Protein AF-A0A2U1ADG9-F1 (afdb_monomer_lite)

Sequence (76 aa):
MARKHPDYPDKPPIWAEARALEASIRVIRRAQGKKNPEDFPAGSPECTAAMDEFVRDVCRALEIDINTLGKDSGDV

Foldseek 3Di:
DDDPDPPDPPDDVVVVVVVVLLVVLCVVCVVVVHDALVVDPPPDPVSVVNVVVSVVSVCVVVVHDPVCVPVPPDDD

Structure (mmCIF, N/CA/C/O backbone):
data_AF-A0A2U1ADG9-F1
#
_entry.id   AF-A0A2U1ADG9-F1
#
loop_
_atom_site.group_PDB
_atom_site.id
_atom_site.type_symbol
_atom_site.label_atom_id
_atom_site.label_alt_id
_atom_site.label_comp_id
_atom_site.label_asym_id
_atom_site.label_entity_id
_atom_site.label_seq_id
_atom_site.pdbx_PDB_ins_code
_atom_site.Cartn_x
_atom_site.Cartn_y
_atom_site.Cartn_z
_atom_site.occupancy
_atom_site.B_iso_or_equiv
_atom_site.auth_seq_id
_atom_site.auth_comp_id
_atom_site.auth_asym_id
_atom_site.auth_atom_id
_atom_site.pdbx_PDB_model_num
ATOM 1 N N . MET A 1 1 ? 10.267 29.393 -32.311 1.00 37.91 1 MET A N 1
ATOM 2 C CA . MET A 1 1 ? 10.571 27.962 -32.530 1.00 37.91 1 MET A CA 1
ATOM 3 C C . MET A 1 1 ? 10.004 27.176 -31.355 1.00 37.91 1 MET A C 1
ATOM 5 O O . MET A 1 1 ? 10.576 27.236 -30.273 1.00 37.91 1 MET A O 1
ATOM 9 N N . ALA A 1 2 ? 8.839 26.542 -31.514 1.00 47.75 2 ALA A N 1
ATOM 10 C CA . ALA A 1 2 ? 8.250 25.719 -30.458 1.00 47.75 2 ALA A CA 1
ATOM 11 C C . ALA A 1 2 ? 9.117 24.469 -30.262 1.00 47.75 2 ALA A C 1
ATOM 13 O O . ALA A 1 2 ? 9.368 23.735 -31.219 1.00 47.75 2 ALA A O 1
ATOM 14 N N . ARG A 1 3 ? 9.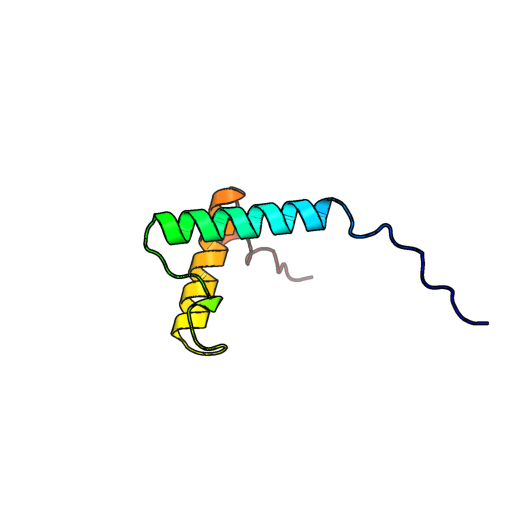612 24.247 -29.041 1.00 52.28 3 ARG A N 1
ATOM 15 C CA . ARG A 1 3 ? 10.277 22.994 -28.677 1.00 52.28 3 ARG A CA 1
ATOM 16 C C . ARG A 1 3 ? 9.226 21.891 -28.798 1.00 52.28 3 ARG A C 1
ATOM 18 O O . ARG A 1 3 ? 8.308 21.846 -27.985 1.00 52.28 3 ARG A O 1
ATOM 25 N N . LYS A 1 4 ? 9.312 21.061 -29.844 1.00 52.91 4 LYS A N 1
ATOM 26 C CA . LYS A 1 4 ? 8.502 19.842 -29.944 1.00 52.91 4 LYS A CA 1
ATOM 27 C C . LYS A 1 4 ? 8.800 19.008 -28.701 1.00 52.91 4 LYS A C 1
ATOM 29 O O . LYS A 1 4 ? 9.954 18.659 -28.464 1.00 52.91 4 LYS A O 1
ATOM 34 N N . HIS A 1 5 ? 7.771 18.769 -27.895 1.00 55.09 5 HIS A N 1
ATOM 35 C CA . HIS A 1 5 ? 7.844 17.831 -26.787 1.00 55.09 5 HIS A CA 1
ATOM 36 C C . HIS A 1 5 ? 8.236 16.464 -27.374 1.00 55.09 5 HIS A C 1
ATOM 38 O O . HIS A 1 5 ? 7.678 16.106 -28.415 1.00 55.09 5 HIS A O 1
ATOM 44 N N . PRO A 1 6 ? 9.208 15.735 -26.797 1.00 58.09 6 PRO A N 1
ATOM 45 C CA . PRO A 1 6 ? 9.525 14.401 -27.276 1.00 58.09 6 PRO A CA 1
ATOM 46 C C . PRO A 1 6 ? 8.255 13.554 -27.225 1.00 58.09 6 PRO A C 1
ATOM 48 O O . PRO A 1 6 ? 7.510 13.615 -26.241 1.00 58.09 6 PRO A O 1
ATOM 51 N N . ASP A 1 7 ? 8.018 12.815 -28.302 1.00 59.25 7 ASP A N 1
ATOM 52 C CA . ASP A 1 7 ? 6.976 11.800 -28.388 1.00 59.25 7 ASP A CA 1
ATOM 53 C C . ASP A 1 7 ? 7.410 10.665 -27.450 1.00 59.25 7 ASP A C 1
ATOM 55 O O . ASP A 1 7 ? 8.252 9.832 -27.791 1.00 59.25 7 ASP A O 1
ATOM 59 N N . TYR A 1 8 ? 6.976 10.734 -26.190 1.00 54.94 8 TYR A N 1
ATOM 60 C CA . TYR A 1 8 ? 7.237 9.673 -25.226 1.00 54.94 8 TYR A CA 1
ATOM 61 C C . TYR A 1 8 ? 6.330 8.496 -25.587 1.00 54.94 8 TYR A C 1
ATOM 63 O O . TYR A 1 8 ? 5.130 8.716 -25.749 1.00 54.94 8 TYR A O 1
ATOM 71 N N . PRO A 1 9 ? 6.855 7.260 -25.683 1.00 57.69 9 PRO A N 1
ATOM 72 C CA . PRO A 1 9 ? 6.003 6.097 -25.880 1.00 57.69 9 PRO A CA 1
ATOM 73 C C . PRO A 1 9 ? 4.946 6.059 -24.775 1.00 57.69 9 PRO A C 1
ATOM 75 O O . PRO A 1 9 ? 5.253 6.376 -23.621 1.00 57.69 9 PRO A O 1
ATOM 78 N N . ASP A 1 10 ? 3.718 5.701 -25.153 1.00 66.19 10 ASP A N 1
ATOM 79 C CA . ASP A 1 10 ? 2.536 5.621 -24.297 1.00 66.19 10 ASP A CA 1
ATOM 80 C C . ASP A 1 10 ? 2.829 4.821 -23.013 1.00 66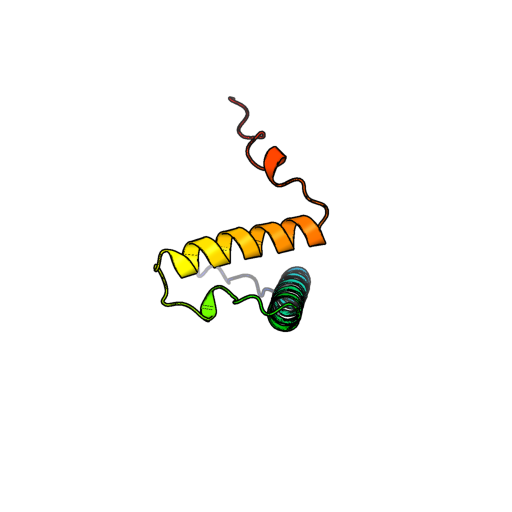.19 10 ASP A C 1
ATOM 82 O O . ASP A 1 10 ? 2.644 3.613 -22.954 1.00 66.19 10 ASP A O 1
ATOM 86 N N . LYS A 1 11 ? 3.296 5.522 -21.971 1.00 61.50 11 LYS A N 1
ATOM 87 C CA . LYS A 1 11 ? 3.729 5.021 -20.654 1.00 61.50 11 LYS A CA 1
ATOM 88 C C . LYS A 1 11 ? 4.938 4.062 -20.717 1.00 61.50 11 LYS A C 1
ATOM 90 O O . LYS A 1 11 ? 4.809 2.914 -21.133 1.00 61.50 11 LYS A O 1
ATOM 95 N N . PRO A 1 12 ? 6.114 4.482 -20.215 1.00 67.62 12 PRO A N 1
ATOM 96 C CA . PRO A 1 12 ? 7.268 3.592 -20.103 1.00 67.62 12 PRO A CA 1
ATOM 97 C C . PRO A 1 12 ? 6.906 2.300 -19.335 1.00 67.62 12 PRO A C 1
ATOM 99 O O . PRO A 1 12 ? 6.184 2.403 -18.338 1.00 67.62 12 PRO A O 1
ATOM 102 N N . PRO A 1 13 ? 7.418 1.115 -19.733 1.00 79.50 13 PRO A N 1
ATOM 103 C CA . PRO A 1 13 ? 7.072 -0.180 -19.126 1.00 79.50 13 PRO A CA 1
ATOM 104 C C . PRO A 1 13 ? 7.150 -0.204 -17.593 1.00 79.50 13 PRO A C 1
ATOM 106 O O . PRO A 1 13 ? 6.268 -0.747 -16.933 1.00 79.50 13 PRO A O 1
ATOM 109 N N . ILE A 1 14 ? 8.127 0.506 -17.022 1.00 85.12 14 ILE A N 1
ATOM 110 C CA . ILE A 1 14 ? 8.321 0.629 -15.571 1.00 85.12 14 ILE A CA 1
ATOM 111 C C . ILE A 1 14 ? 7.104 1.208 -14.830 1.00 85.12 14 ILE A C 1
ATOM 113 O O . ILE A 1 14 ? 6.823 0.827 -13.697 1.00 85.12 14 ILE A O 1
ATOM 117 N N . TRP A 1 15 ? 6.328 2.100 -15.457 1.00 83.94 15 TRP A N 1
ATOM 118 C CA . TRP A 1 15 ? 5.114 2.643 -14.840 1.00 83.94 15 TRP A CA 1
ATOM 119 C C . TRP A 1 15 ? 3.978 1.627 -14.835 1.00 83.94 15 TRP A C 1
ATOM 121 O O . TRP A 1 15 ? 3.175 1.618 -13.905 1.00 83.94 15 TRP A O 1
ATOM 131 N N . ALA A 1 16 ? 3.898 0.772 -15.857 1.00 88.62 16 ALA A N 1
ATOM 132 C CA . ALA A 1 16 ? 2.933 -0.320 -15.881 1.00 88.62 16 ALA A CA 1
ATOM 133 C C . ALA A 1 16 ? 3.266 -1.356 -14.799 1.00 88.62 16 ALA A C 1
ATOM 135 O O . ALA A 1 16 ? 2.375 -1.772 -14.060 1.00 88.62 16 ALA A O 1
ATOM 136 N N . GLU A 1 17 ? 4.547 -1.695 -14.643 1.00 90.56 17 GLU A N 1
ATOM 137 C CA . GLU A 1 17 ? 5.035 -2.576 -13.577 1.00 90.56 17 GLU A CA 1
ATOM 138 C C . GLU A 1 17 ? 4.741 -2.002 -12.185 1.00 90.56 17 GLU A C 1
ATOM 140 O O . GLU A 1 17 ? 4.159 -2.689 -11.345 1.00 90.56 17 GLU A O 1
ATOM 145 N N . ALA A 1 18 ? 5.032 -0.717 -11.958 1.00 92.44 18 ALA A N 1
ATOM 146 C CA . ALA A 1 18 ? 4.730 -0.049 -10.693 1.00 92.44 18 ALA A CA 1
ATOM 147 C C . ALA A 1 18 ? 3.225 -0.071 -10.365 1.00 92.44 18 ALA A C 1
ATOM 149 O O . ALA A 1 18 ? 2.839 -0.330 -9.225 1.00 92.44 18 ALA A O 1
ATOM 150 N N . ARG A 1 19 ? 2.356 0.147 -11.363 1.00 93.31 19 ARG A N 1
ATOM 151 C CA . ARG A 1 19 ? 0.895 0.061 -11.188 1.00 93.31 19 ARG A CA 1
ATOM 152 C C . ARG A 1 19 ? 0.422 -1.360 -10.905 1.00 93.31 19 ARG A C 1
ATOM 154 O O . ARG A 1 19 ? -0.488 -1.540 -10.098 1.00 93.31 19 ARG A O 1
ATOM 161 N N . ALA A 1 20 ? 1.024 -2.360 -11.543 1.00 94.81 20 ALA A N 1
ATOM 162 C CA . ALA A 1 20 ? 0.713 -3.760 -11.279 1.00 94.81 20 ALA A CA 1
ATOM 163 C C . ALA A 1 20 ? 1.109 -4.159 -9.848 1.00 94.81 20 ALA A C 1
ATOM 165 O O . ALA A 1 20 ? 0.322 -4.810 -9.155 1.00 94.81 20 ALA A O 1
ATOM 166 N N . LEU A 1 21 ? 2.277 -3.713 -9.374 1.00 96.06 21 LEU A N 1
ATOM 167 C CA . LEU A 1 21 ? 2.710 -3.902 -7.990 1.00 96.06 21 LEU A CA 1
ATOM 168 C C . LEU A 1 21 ? 1.752 -3.215 -7.006 1.00 96.06 21 LEU A C 1
ATOM 170 O O . LEU A 1 21 ? 1.268 -3.858 -6.074 1.00 96.06 21 LEU A O 1
ATOM 174 N N . GLU A 1 22 ? 1.422 -1.941 -7.247 1.00 97.06 22 GLU A N 1
ATOM 175 C CA . GLU A 1 22 ? 0.466 -1.174 -6.438 1.00 97.06 22 GLU A CA 1
ATOM 176 C C . GLU A 1 22 ? -0.876 -1.917 -6.316 1.00 97.06 22 GLU A C 1
ATOM 178 O O . GLU A 1 22 ? -1.375 -2.146 -5.212 1.00 97.06 22 GLU A O 1
ATOM 183 N N . ALA A 1 23 ? -1.446 -2.343 -7.447 1.00 97.12 23 ALA A N 1
ATOM 184 C CA . ALA A 1 23 ? -2.712 -3.068 -7.485 1.00 97.12 23 ALA A CA 1
ATOM 185 C C . ALA A 1 23 ? -2.638 -4.405 -6.732 1.00 97.12 23 ALA A C 1
ATOM 187 O O . ALA A 1 23 ? -3.554 -4.738 -5.977 1.00 97.12 23 ALA A O 1
ATOM 188 N N . SER A 1 24 ? -1.537 -5.143 -6.888 1.00 97.94 24 SER A N 1
ATOM 189 C CA . SER A 1 24 ? -1.324 -6.428 -6.214 1.00 97.94 24 SER A CA 1
ATOM 190 C C . SER A 1 24 ? -1.314 -6.268 -4.694 1.00 97.94 24 SER A C 1
ATOM 192 O O . SER A 1 24 ? -2.028 -6.984 -3.990 1.00 97.94 24 SER A O 1
ATOM 194 N N . ILE A 1 25 ? -0.582 -5.277 -4.177 1.00 98.12 25 ILE A N 1
ATOM 195 C CA . ILE A 1 25 ? -0.512 -4.999 -2.735 1.00 98.12 25 ILE A CA 1
ATOM 196 C C . ILE A 1 25 ? -1.891 -4.614 -2.191 1.00 98.12 25 ILE A C 1
ATOM 198 O O . ILE A 1 25 ? -2.314 -5.139 -1.160 1.00 98.12 25 ILE A O 1
ATOM 202 N N . ARG A 1 26 ? -2.642 -3.764 -2.903 1.00 98.06 26 ARG A N 1
ATOM 203 C CA . ARG A 1 26 ? -4.008 -3.372 -2.505 1.00 98.06 26 ARG A CA 1
ATOM 204 C C . ARG A 1 26 ? -4.956 -4.564 -2.400 1.00 98.06 26 ARG A C 1
ATOM 206 O O . ARG A 1 26 ? -5.791 -4.602 -1.493 1.00 98.06 26 ARG A O 1
ATOM 213 N N . VAL A 1 27 ? -4.854 -5.521 -3.322 1.00 98.25 27 VAL A N 1
ATOM 214 C CA . VAL A 1 27 ? -5.655 -6.754 -3.301 1.00 98.25 27 VAL A CA 1
ATOM 215 C C . VAL A 1 27 ? -5.262 -7.631 -2.113 1.00 98.25 27 VAL A C 1
ATOM 217 O O . VAL A 1 27 ? -6.139 -8.083 -1.378 1.00 98.25 27 VAL A O 1
ATOM 220 N N . ILE A 1 28 ? -3.961 -7.817 -1.874 1.00 97.88 28 ILE A N 1
ATOM 221 C CA . ILE A 1 28 ? -3.455 -8.607 -0.743 1.00 97.88 28 ILE A CA 1
ATOM 222 C C . ILE A 1 28 ? -3.898 -8.000 0.593 1.00 97.88 28 ILE A C 1
ATOM 224 O O . ILE A 1 28 ? -4.397 -8.723 1.454 1.00 97.88 28 ILE A O 1
ATOM 228 N N . ARG A 1 29 ? -3.785 -6.676 0.764 1.00 97.94 29 ARG A N 1
ATOM 229 C CA . ARG A 1 29 ? -4.248 -5.975 1.974 1.00 97.94 29 ARG A CA 1
ATOM 230 C C . ARG A 1 29 ? -5.729 -6.228 2.237 1.00 97.94 29 ARG A C 1
ATOM 232 O O . ARG A 1 29 ? -6.086 -6.626 3.344 1.00 97.94 29 ARG A O 1
ATOM 239 N N . ARG A 1 30 ? -6.576 -6.094 1.210 1.00 97.88 30 ARG A N 1
ATOM 240 C CA . ARG A 1 30 ? -8.014 -6.394 1.316 1.00 97.88 30 ARG A CA 1
ATOM 241 C C . ARG A 1 30 ? -8.272 -7.850 1.701 1.00 97.88 30 ARG A C 1
ATOM 243 O O . ARG A 1 30 ? -9.102 -8.097 2.571 1.00 97.88 30 ARG A O 1
ATOM 250 N N . ALA A 1 31 ? -7.543 -8.801 1.116 1.00 98.00 31 ALA A N 1
ATOM 251 C CA . ALA A 1 31 ? -7.654 -10.219 1.466 1.00 98.00 31 ALA A CA 1
ATOM 252 C C . ALA A 1 31 ? -7.241 -10.510 2.923 1.00 98.00 31 ALA A C 1
ATOM 254 O O . ALA A 1 31 ? -7.782 -11.418 3.547 1.00 98.00 31 ALA A O 1
ATOM 255 N N . GLN A 1 32 ? -6.331 -9.711 3.489 1.00 97.19 32 GLN A N 1
ATOM 256 C CA . GLN A 1 32 ? -5.950 -9.753 4.907 1.00 97.19 32 GLN A CA 1
ATOM 257 C C . GLN A 1 32 ? -6.936 -9.012 5.831 1.00 97.19 32 GLN A C 1
ATOM 259 O O . GLN A 1 32 ? -6.695 -8.930 7.033 1.00 97.19 32 GLN A O 1
ATOM 264 N N . GLY A 1 33 ? -8.015 -8.429 5.296 1.00 97.31 33 GLY A N 1
ATOM 265 C CA . GLY A 1 33 ? -8.957 -7.602 6.055 1.00 97.31 33 GLY A CA 1
ATOM 266 C C . GLY A 1 33 ? -8.436 -6.201 6.396 1.00 97.31 33 GLY A C 1
ATOM 267 O O . GLY A 1 33 ? -9.092 -5.470 7.137 1.00 97.31 33 GLY A O 1
ATOM 268 N N . LYS A 1 34 ? -7.280 -5.799 5.855 1.00 96.94 34 LYS A N 1
ATOM 269 C CA . LYS A 1 34 ? -6.727 -4.452 6.026 1.00 96.94 34 LYS A CA 1
ATOM 270 C C . LYS A 1 34 ? -7.398 -3.468 5.070 1.00 96.94 34 LYS A C 1
ATOM 272 O O . LYS A 1 34 ? -7.783 -3.818 3.953 1.00 96.94 34 LYS A O 1
ATOM 277 N N . LYS A 1 35 ? -7.489 -2.212 5.504 1.00 96.12 35 LYS A N 1
ATOM 278 C CA . LYS A 1 35 ? -7.949 -1.088 4.682 1.00 96.12 35 LYS A CA 1
ATOM 279 C C . LYS A 1 35 ? -6.800 -0.502 3.870 1.00 96.12 35 LYS A C 1
ATOM 281 O O . LYS A 1 35 ? -5.644 -0.526 4.302 1.00 96.12 35 LYS A O 1
ATOM 286 N N . ASN A 1 36 ? -7.119 0.011 2.692 1.00 97.25 36 ASN A N 1
ATOM 287 C CA . ASN A 1 36 ? -6.197 0.777 1.868 1.00 97.25 36 ASN A CA 1
ATOM 288 C C . ASN A 1 36 ? -6.392 2.286 2.112 1.00 97.25 36 ASN A C 1
ATOM 290 O O . ASN A 1 36 ? -7.442 2.684 2.618 1.00 97.25 36 ASN A O 1
ATOM 294 N N . PRO A 1 37 ? -5.416 3.142 1.756 1.00 96.62 37 PRO A N 1
ATOM 295 C CA . PRO A 1 37 ? -5.502 4.582 2.019 1.00 96.62 37 PRO A CA 1
ATOM 296 C C . PRO A 1 37 ? -6.751 5.276 1.447 1.00 96.62 37 PRO A C 1
ATOM 298 O O . PRO A 1 37 ? -7.284 6.185 2.074 1.00 96.62 37 PRO A O 1
ATOM 301 N N . GLU A 1 38 ? -7.244 4.835 0.287 1.00 95.12 38 GLU A N 1
ATOM 302 C CA . GLU A 1 38 ? -8.449 5.339 -0.392 1.00 95.12 38 GLU A CA 1
ATOM 303 C C . GLU A 1 38 ? -9.760 4.972 0.306 1.00 95.12 38 GLU A C 1
ATOM 305 O O . GLU A 1 38 ? -10.803 5.530 -0.026 1.00 95.12 38 GLU A O 1
ATOM 310 N N . ASP A 1 39 ? -9.721 4.044 1.265 1.00 96.81 39 ASP A N 1
ATOM 311 C CA . ASP A 1 39 ? -10.893 3.685 2.062 1.00 96.81 39 ASP A CA 1
ATOM 312 C C . ASP A 1 39 ? -11.165 4.722 3.179 1.00 96.81 39 ASP A C 1
ATOM 314 O O . ASP A 1 39 ? -12.159 4.603 3.898 1.00 96.81 39 ASP A O 1
ATOM 318 N N . PHE A 1 40 ? -10.296 5.732 3.331 1.00 96.06 40 PHE A N 1
ATOM 319 C CA . PHE A 1 40 ? -10.386 6.802 4.328 1.00 96.06 40 PHE A CA 1
ATOM 320 C C . PHE A 1 40 ? -10.491 8.189 3.671 1.00 96.06 40 PHE A C 1
ATOM 322 O O . PHE A 1 40 ? -10.036 8.376 2.539 1.00 96.06 40 PHE A O 1
ATOM 329 N N . PRO A 1 41 ? -11.049 9.199 4.368 1.00 95.81 41 PRO A N 1
ATOM 330 C CA . PRO A 1 41 ? -11.042 10.572 3.879 1.00 95.81 41 PRO A CA 1
ATOM 331 C C . PRO A 1 41 ? -9.614 11.083 3.665 1.00 95.81 41 PRO A C 1
ATOM 333 O O . PRO A 1 41 ? -8.753 10.951 4.535 1.00 95.81 41 PRO A O 1
ATOM 336 N N . ALA A 1 42 ? -9.370 11.709 2.513 1.00 92.19 42 ALA A N 1
ATOM 337 C CA . ALA A 1 42 ? -8.063 12.270 2.196 1.00 92.19 42 ALA A CA 1
ATOM 338 C C . ALA A 1 42 ? -7.619 13.280 3.270 1.00 92.19 42 ALA A C 1
ATOM 340 O O . ALA A 1 42 ? -8.364 14.195 3.623 1.00 92.19 42 ALA A O 1
ATOM 341 N N . GLY A 1 43 ? -6.397 13.108 3.779 1.00 92.00 43 GLY A N 1
ATOM 342 C CA . GLY A 1 43 ? -5.819 13.962 4.819 1.00 92.00 43 GLY A CA 1
ATOM 343 C C . GLY A 1 43 ? -6.248 13.627 6.251 1.00 92.00 43 GLY A C 1
ATOM 344 O O . GLY A 1 43 ? -5.795 14.299 7.175 1.00 92.00 43 GLY A O 1
ATOM 345 N N . SER A 1 44 ? -7.084 12.604 6.465 1.00 95.69 44 SER A N 1
ATOM 346 C CA . SER A 1 44 ? -7.390 12.141 7.821 1.00 95.69 44 SER A CA 1
ATOM 347 C C . SER A 1 44 ? -6.186 11.416 8.451 1.00 95.69 44 SER A C 1
ATOM 349 O O . SER A 1 44 ? -5.369 10.836 7.725 1.00 95.69 44 SER A O 1
ATOM 351 N N . PRO A 1 45 ? -6.065 11.396 9.793 1.00 95.88 45 PRO A N 1
ATOM 352 C CA . PRO A 1 45 ? -5.021 10.631 10.478 1.00 95.88 45 PRO A CA 1
ATOM 353 C C . PRO A 1 45 ? -5.025 9.142 10.108 1.00 95.88 45 PRO A C 1
ATOM 355 O O . PRO A 1 45 ? -3.968 8.533 9.966 1.00 95.88 45 PRO A O 1
ATOM 358 N N . GLU A 1 46 ? -6.207 8.561 9.900 1.00 95.25 46 GLU A N 1
ATOM 359 C CA . GLU A 1 46 ? -6.380 7.163 9.499 1.00 95.25 46 GLU A CA 1
ATOM 360 C C . GLU A 1 46 ? -5.887 6.916 8.068 1.00 95.25 46 GLU A C 1
ATOM 362 O O . GLU A 1 46 ? -5.260 5.890 7.808 1.00 95.25 46 GLU A O 1
ATOM 367 N N . CYS A 1 47 ? -6.108 7.865 7.149 1.00 94.88 47 CYS A N 1
ATOM 368 C CA . CYS A 1 47 ? -5.569 7.800 5.791 1.00 94.88 47 CYS A CA 1
ATOM 369 C C . CYS A 1 47 ? -4.035 7.814 5.808 1.00 94.88 47 CYS A C 1
ATOM 371 O O . CYS A 1 47 ? -3.405 6.993 5.140 1.00 94.88 47 CYS A O 1
ATOM 373 N N . THR A 1 48 ? -3.433 8.690 6.620 1.00 96.50 48 THR A N 1
ATOM 374 C CA . THR A 1 48 ? -1.974 8.754 6.798 1.00 96.50 48 THR A CA 1
ATOM 375 C C . THR A 1 48 ? -1.425 7.456 7.386 1.00 96.50 48 THR A C 1
ATOM 377 O O . THR A 1 48 ? -0.493 6.884 6.829 1.00 96.50 48 THR A O 1
ATOM 380 N N . ALA A 1 49 ? -2.048 6.924 8.442 1.00 96.19 49 ALA A N 1
ATOM 381 C CA . ALA A 1 49 ? -1.636 5.652 9.035 1.00 96.19 49 ALA A CA 1
ATOM 382 C C . ALA A 1 49 ? -1.735 4.487 8.031 1.00 96.19 49 ALA A C 1
ATOM 384 O O . ALA A 1 49 ? -0.821 3.669 7.923 1.00 96.19 49 ALA A O 1
ATOM 385 N N . ALA A 1 50 ? -2.809 4.436 7.238 1.00 96.44 50 ALA A N 1
ATOM 386 C CA . ALA A 1 50 ? -2.961 3.439 6.182 1.00 96.44 50 ALA A CA 1
ATOM 387 C C . ALA A 1 50 ? -1.915 3.602 5.066 1.00 96.44 50 ALA A C 1
ATOM 389 O O . ALA A 1 50 ? -1.490 2.601 4.485 1.00 96.44 50 ALA A O 1
ATOM 390 N N . MET A 1 51 ? -1.489 4.834 4.768 1.00 96.75 51 MET A N 1
ATOM 391 C CA . MET A 1 51 ? -0.413 5.115 3.814 1.00 96.75 51 MET A CA 1
ATOM 392 C C . MET A 1 51 ? 0.935 4.602 4.329 1.00 96.75 51 MET A C 1
ATOM 394 O O . MET A 1 51 ? 1.648 3.931 3.585 1.00 96.75 51 MET A O 1
ATOM 398 N N . ASP A 1 52 ? 1.253 4.839 5.602 1.00 95.75 52 ASP A N 1
ATOM 399 C CA . ASP A 1 52 ? 2.491 4.357 6.225 1.00 95.75 52 ASP A CA 1
ATOM 400 C C . ASP A 1 52 ? 2.567 2.826 6.216 1.00 95.75 52 ASP A C 1
ATOM 402 O O . ASP A 1 52 ? 3.599 2.236 5.883 1.00 95.75 52 ASP A O 1
ATOM 406 N N . GLU A 1 53 ? 1.461 2.154 6.541 1.00 96.88 53 GLU A N 1
ATOM 407 C CA . GLU A 1 53 ? 1.384 0.699 6.436 1.00 96.88 53 GLU A CA 1
ATOM 408 C C . GLU A 1 53 ? 1.503 0.209 4.990 1.00 96.88 53 GLU A C 1
ATOM 410 O O . GLU A 1 53 ? 2.158 -0.802 4.739 1.00 96.88 53 GLU A O 1
ATOM 415 N N . PHE A 1 54 ? 0.881 0.907 4.038 1.00 97.06 54 PHE A N 1
ATOM 416 C CA . PHE A 1 54 ? 0.976 0.565 2.622 1.00 97.06 54 PHE A CA 1
ATOM 417 C C . PHE A 1 54 ? 2.424 0.661 2.122 1.00 97.06 54 PHE A C 1
ATOM 419 O O . PHE A 1 54 ? 2.902 -0.253 1.454 1.00 97.06 54 PHE A O 1
ATOM 426 N N . VAL A 1 55 ? 3.1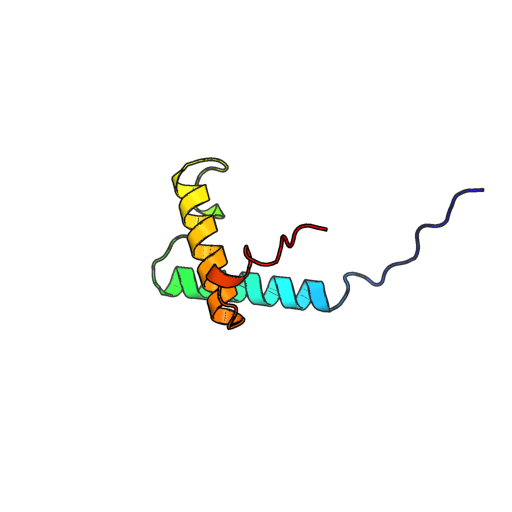57 1.715 2.495 1.00 95.81 55 VAL A N 1
ATOM 427 C CA . VAL A 1 55 ? 4.584 1.863 2.162 1.00 95.81 55 VAL A CA 1
ATOM 428 C C . VAL A 1 55 ? 5.412 0.730 2.769 1.00 95.81 55 VAL A C 1
ATOM 430 O O . VAL A 1 55 ? 6.265 0.168 2.086 1.00 95.81 55 VAL A O 1
ATOM 433 N N . ARG A 1 56 ? 5.132 0.320 4.013 1.00 95.44 56 ARG A N 1
ATOM 434 C CA . ARG A 1 56 ? 5.796 -0.846 4.625 1.00 95.44 56 ARG A CA 1
ATOM 435 C C . ARG A 1 56 ? 5.532 -2.139 3.851 1.00 95.44 56 ARG A C 1
ATOM 437 O O . ARG A 1 56 ? 6.452 -2.943 3.708 1.00 95.44 56 ARG A O 1
ATOM 444 N N . ASP A 1 57 ? 4.319 -2.337 3.337 1.00 96.75 57 ASP A N 1
ATOM 445 C CA . ASP A 1 57 ? 4.000 -3.493 2.490 1.00 96.75 57 ASP A CA 1
ATOM 446 C C . ASP A 1 57 ? 4.768 -3.449 1.157 1.00 96.75 57 ASP A C 1
ATOM 448 O O . ASP A 1 57 ? 5.272 -4.482 0.715 1.00 96.75 57 ASP A O 1
ATOM 452 N N . VAL A 1 58 ? 4.922 -2.265 0.547 1.00 95.94 58 VAL A N 1
ATOM 453 C CA . VAL A 1 58 ? 5.758 -2.069 -0.654 1.00 95.94 58 VAL A CA 1
ATOM 454 C C . VAL A 1 58 ? 7.219 -2.406 -0.362 1.00 95.94 58 VAL A C 1
ATOM 456 O O . VAL A 1 58 ? 7.811 -3.205 -1.084 1.00 95.94 58 VAL A O 1
ATOM 459 N N . CYS A 1 59 ? 7.795 -1.857 0.712 1.00 94.44 59 CYS A N 1
ATOM 460 C CA . CYS A 1 59 ? 9.168 -2.161 1.118 1.00 94.44 59 CYS A CA 1
ATOM 461 C C . CYS A 1 59 ? 9.361 -3.662 1.347 1.00 94.44 59 CYS A C 1
ATOM 463 O O . CYS A 1 59 ? 10.320 -4.239 0.847 1.00 94.44 59 CYS A O 1
ATOM 465 N N . ARG A 1 60 ? 8.413 -4.318 2.026 1.00 93.69 60 ARG A N 1
ATOM 466 C CA . ARG A 1 60 ? 8.443 -5.768 2.239 1.00 93.69 60 ARG A CA 1
ATOM 467 C C . ARG A 1 60 ? 8.404 -6.552 0.926 1.00 93.69 60 ARG A C 1
ATOM 469 O O . ARG A 1 60 ? 9.124 -7.534 0.807 1.00 93.69 60 ARG A O 1
ATOM 476 N N . ALA A 1 61 ? 7.569 -6.149 -0.031 1.00 94.44 61 ALA A N 1
ATOM 477 C CA . ALA A 1 61 ? 7.459 -6.817 -1.329 1.00 94.44 61 ALA A CA 1
ATOM 478 C C . ALA A 1 61 ? 8.729 -6.669 -2.181 1.00 94.44 61 ALA A C 1
ATOM 480 O O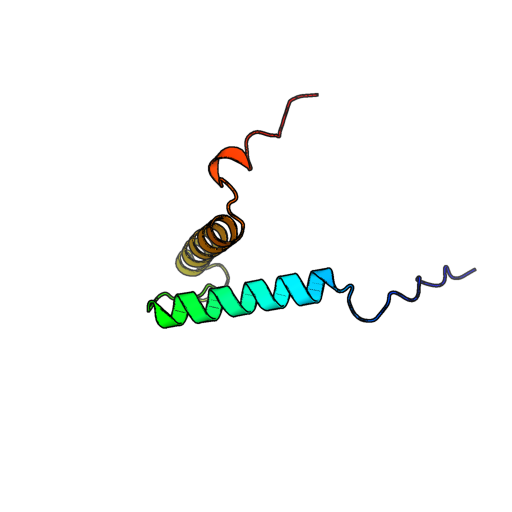 . ALA A 1 61 ? 9.047 -7.562 -2.960 1.00 94.44 61 ALA A O 1
ATOM 481 N N . LEU A 1 62 ? 9.442 -5.553 -2.023 1.00 93.38 62 LEU A N 1
ATOM 482 C CA . LEU A 1 62 ? 10.692 -5.257 -2.724 1.00 93.38 62 LEU A CA 1
ATOM 483 C C . LEU A 1 62 ? 11.946 -5.663 -1.933 1.00 93.38 62 LEU A C 1
ATOM 485 O O . LEU A 1 62 ? 13.051 -5.372 -2.378 1.00 93.38 62 LEU A O 1
ATOM 489 N N . GLU A 1 63 ? 11.781 -6.289 -0.763 1.00 92.25 63 GLU A N 1
ATOM 490 C CA . GLU A 1 63 ? 12.871 -6.643 0.160 1.00 92.25 63 GLU A CA 1
ATOM 491 C C . GLU A 1 63 ? 13.758 -5.443 0.556 1.00 92.25 63 GLU A C 1
ATOM 493 O O . GLU A 1 63 ? 14.948 -5.572 0.837 1.00 92.25 63 GLU A O 1
ATOM 498 N N . ILE A 1 64 ? 13.160 -4.251 0.607 1.00 89.44 64 ILE A N 1
ATOM 499 C CA . ILE A 1 64 ? 13.810 -3.003 1.007 1.00 89.44 64 ILE A CA 1
ATOM 500 C C . ILE A 1 64 ? 13.707 -2.844 2.527 1.00 89.44 64 ILE A C 1
ATOM 502 O O . ILE A 1 64 ? 12.609 -2.878 3.092 1.00 89.44 64 ILE A O 1
ATOM 506 N N . ASP A 1 65 ? 14.835 -2.590 3.194 1.00 84.38 65 ASP A N 1
ATOM 507 C CA . ASP A 1 65 ? 14.823 -2.182 4.600 1.00 84.38 65 ASP A CA 1
ATOM 508 C C . ASP A 1 65 ? 14.376 -0.719 4.720 1.00 84.38 65 ASP A C 1
ATOM 510 O O . ASP A 1 65 ? 15.082 0.221 4.361 1.00 84.38 65 ASP A O 1
ATOM 514 N N . ILE A 1 66 ? 13.178 -0.507 5.258 1.00 76.19 66 ILE A N 1
ATOM 515 C CA . ILE A 1 66 ? 12.633 0.840 5.444 1.00 76.19 66 ILE A CA 1
ATOM 516 C C . ILE A 1 66 ? 13.477 1.686 6.416 1.00 76.19 66 ILE A C 1
ATOM 518 O O . ILE A 1 66 ? 13.456 2.912 6.341 1.00 76.19 66 ILE A O 1
ATOM 522 N N . ASN A 1 67 ? 14.257 1.054 7.301 1.00 78.25 67 ASN A N 1
ATOM 523 C CA . ASN A 1 67 ? 15.112 1.750 8.266 1.00 78.25 67 ASN A CA 1
ATOM 524 C C . ASN A 1 67 ? 16.427 2.256 7.652 1.00 78.25 67 ASN A C 1
ATOM 526 O O . ASN A 1 67 ? 17.139 3.033 8.295 1.00 78.25 67 ASN A O 1
ATOM 530 N N . THR A 1 68 ? 16.768 1.822 6.435 1.00 74.12 68 THR A N 1
ATOM 531 C CA . THR A 1 68 ? 17.955 2.297 5.706 1.00 74.12 68 THR A CA 1
ATOM 532 C C . THR A 1 68 ? 17.618 3.407 4.715 1.00 74.12 68 THR A C 1
ATOM 534 O O . THR A 1 68 ? 18.485 4.219 4.412 1.00 74.12 68 THR A O 1
ATOM 537 N N . LEU A 1 69 ? 16.350 3.538 4.305 1.00 65.88 69 LEU A N 1
ATOM 538 C CA . LEU A 1 69 ? 15.898 4.525 3.313 1.00 65.88 69 LEU A CA 1
ATOM 539 C C . LEU A 1 69 ? 16.089 5.997 3.728 1.00 65.88 69 LEU A C 1
ATOM 541 O O . LEU A 1 69 ? 16.036 6.885 2.883 1.00 65.88 69 LEU A O 1
ATOM 545 N N . GLY A 1 70 ? 16.292 6.262 5.022 1.00 60.94 70 GLY A N 1
ATOM 546 C CA . GLY A 1 70 ? 16.539 7.600 5.573 1.00 60.94 70 GLY A CA 1
ATOM 547 C C . GLY A 1 70 ? 17.990 7.871 5.982 1.00 60.94 70 GLY A C 1
ATOM 548 O O . GLY A 1 70 ? 18.247 8.907 6.588 1.00 60.94 70 GLY A O 1
ATOM 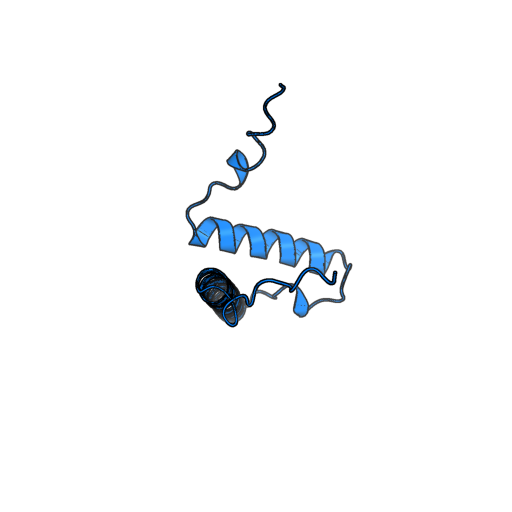549 N N . LYS A 1 71 ? 18.928 6.948 5.724 1.00 55.94 71 LYS A N 1
ATOM 550 C CA . LYS A 1 71 ? 20.336 7.071 6.155 1.00 55.94 71 LYS A CA 1
ATOM 551 C C . LYS A 1 71 ? 21.299 7.598 5.089 1.00 55.94 71 LYS A C 1
ATOM 553 O O . LYS A 1 71 ? 22.445 7.870 5.429 1.00 55.94 71 LYS A O 1
ATOM 558 N N . ASP A 1 72 ? 20.822 7.824 3.867 1.00 55.16 72 ASP A N 1
ATOM 559 C CA . ASP A 1 72 ? 21.643 8.307 2.746 1.00 55.16 72 ASP A CA 1
ATOM 560 C C . ASP A 1 72 ? 21.537 9.822 2.494 1.00 55.16 72 ASP A C 1
ATOM 562 O O . ASP A 1 72 ? 22.025 10.320 1.481 1.00 55.16 72 ASP A O 1
ATOM 566 N N . SER A 1 73 ? 20.976 10.607 3.420 1.00 56.91 73 SER A 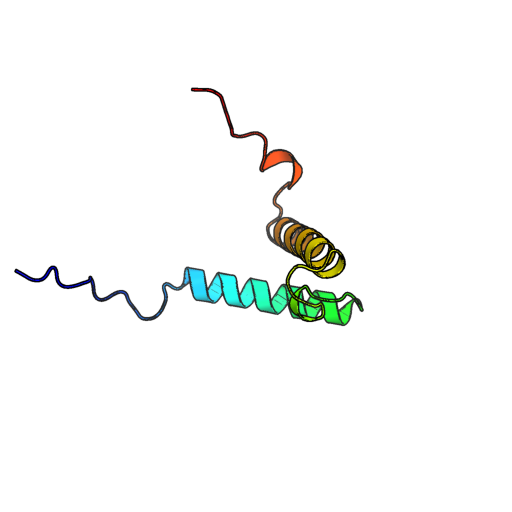N 1
ATOM 567 C CA . SER A 1 73 ? 21.271 12.047 3.471 1.00 56.91 73 SER A CA 1
ATOM 568 C C . SER A 1 73 ? 22.640 12.248 4.124 1.00 56.91 73 SER A C 1
ATOM 570 O O . SER A 1 73 ? 22.743 12.731 5.249 1.00 56.91 73 SER A O 1
ATOM 572 N N . GLY A 1 74 ? 23.682 11.778 3.437 1.00 52.66 74 GLY A N 1
ATOM 573 C CA . GLY A 1 74 ? 25.061 12.104 3.755 1.00 52.66 74 GLY A CA 1
ATOM 574 C C . GLY A 1 74 ? 25.295 13.587 3.499 1.00 52.66 74 GLY A C 1
ATOM 575 O O . GLY A 1 74 ? 25.048 14.073 2.396 1.00 52.66 74 GLY A O 1
ATOM 576 N N . ASP A 1 75 ? 25.752 14.281 4.536 1.00 51.53 75 ASP A N 1
ATOM 577 C CA . ASP A 1 75 ? 26.371 15.596 4.442 1.00 51.53 75 ASP A CA 1
ATOM 578 C C . ASP A 1 75 ? 27.431 15.604 3.324 1.00 51.53 75 ASP A C 1
ATOM 580 O O . ASP A 1 75 ? 28.392 14.827 3.359 1.00 51.53 75 ASP A O 1
ATOM 584 N N . VAL A 1 76 ? 27.257 16.496 2.345 1.00 45.69 76 VAL A N 1
ATOM 585 C CA . VAL A 1 76 ? 28.309 17.001 1.448 1.00 45.69 76 VAL A CA 1
ATOM 586 C C . VAL A 1 76 ? 28.260 18.517 1.480 1.00 45.69 76 VAL A C 1
ATOM 588 O O . VAL A 1 76 ? 27.146 19.066 1.322 1.00 45.69 76 VAL A O 1
#

Organism: NCBI:txid321895

pLDDT: mean 83.68, std 17.72, range [37.91, 98.25]

Radius of gyration: 17.25 Å; chains: 1; bounding box: 39×38×43 Å

Secondary structure (DSSP, 8-state):
---PPP---SS-HHHHHHHHHHHHHHHHHHHTTPPPGGGS-TT-HHHHHHHHHHHHHHHHHTT--TTTTTS-----